Protein AF-A0A5B9QHG2-F1 (afdb_monomer_lite)

Secondary structure (DSSP, 8-state):
---PPPTTHHHHHHHTT-SSHHHHHHHHHHHHHHHHHHHHHHHHHHTT-PPPHHHHHHHHHHHHTPPP-

Sequence (69 aa):
MQIQLPEDTQQLSLAAGYANVDQFVNSLLRKERERLAIQAGIDAMDAGQTADFADFDREFREKNGLKSQ

Radius of gyration: 19.64 Å; chains: 1; bounding box: 50×28×38 Å

Structure (mmCIF, N/CA/C/O backbone):
data_AF-A0A5B9QHG2-F1
#
_entry.id   AF-A0A5B9QHG2-F1
#
loop_
_atom_site.group_PDB
_atom_site.id
_atom_site.type_symbol
_atom_site.label_atom_id
_atom_site.label_alt_id
_atom_site.label_comp_id
_atom_site.label_asym_id
_atom_site.label_entity_id
_atom_site.label_seq_id
_atom_site.pdbx_PDB_ins_code
_atom_site.Cartn_x
_atom_site.Cartn_y
_atom_site.Cartn_z
_atom_site.occupancy
_atom_site.B_iso_or_equiv
_atom_site.auth_seq_id
_atom_site.auth_comp_id
_atom_site.auth_asym_id
_atom_site.auth_atom_id
_atom_site.pdbx_PDB_model_num
ATOM 1 N N . MET A 1 1 ? 17.293 11.661 -0.387 1.00 51.00 1 MET A N 1
ATOM 2 C CA . MET A 1 1 ? 17.619 10.244 -0.658 1.00 51.00 1 MET A CA 1
ATOM 3 C C . MET A 1 1 ? 17.967 10.141 -2.134 1.00 51.00 1 MET A C 1
ATOM 5 O O . MET A 1 1 ? 17.093 10.411 -2.944 1.00 51.00 1 MET A O 1
ATOM 9 N N . GLN A 1 2 ? 19.225 9.863 -2.481 1.00 59.06 2 GLN A N 1
ATOM 10 C CA . GLN A 1 2 ? 19.604 9.485 -3.847 1.00 59.06 2 GLN A CA 1
ATOM 11 C C . GLN A 1 2 ? 19.545 7.963 -3.911 1.00 59.06 2 GLN A C 1
ATOM 13 O O . GLN A 1 2 ? 20.240 7.293 -3.154 1.00 59.06 2 GLN A O 1
ATOM 18 N N . ILE A 1 3 ? 18.659 7.437 -4.748 1.00 70.12 3 ILE A N 1
ATOM 19 C CA . ILE A 1 3 ? 18.515 6.003 -4.992 1.00 70.12 3 ILE A CA 1
ATOM 20 C C . ILE A 1 3 ? 19.140 5.723 -6.353 1.00 70.12 3 ILE A C 1
ATOM 22 O O . ILE A 1 3 ? 18.762 6.357 -7.338 1.00 70.12 3 ILE A O 1
ATOM 26 N N . GLN A 1 4 ? 20.106 4.805 -6.405 1.00 80.56 4 GLN A N 1
ATOM 27 C CA . GLN A 1 4 ? 20.566 4.253 -7.675 1.00 80.56 4 GLN A CA 1
ATOM 28 C C . GLN A 1 4 ? 19.436 3.392 -8.241 1.00 80.56 4 GLN A C 1
ATOM 30 O O . GLN A 1 4 ? 19.006 2.431 -7.602 1.00 80.56 4 GLN A O 1
ATOM 35 N N . LEU A 1 5 ? 18.942 3.761 -9.420 1.00 81.81 5 LEU A N 1
ATOM 36 C CA . LEU A 1 5 ? 17.961 2.961 -10.138 1.00 81.81 5 LEU A CA 1
ATOM 37 C C . LEU A 1 5 ? 18.685 1.893 -10.970 1.00 81.81 5 LEU A C 1
ATOM 39 O O . LEU A 1 5 ? 19.729 2.199 -11.551 1.00 81.81 5 LEU A O 1
ATOM 43 N N . PRO A 1 6 ? 18.143 0.668 -11.050 1.00 85.75 6 PRO A N 1
ATOM 44 C CA . PRO A 1 6 ? 18.607 -0.342 -11.993 1.00 85.75 6 PRO A CA 1
ATOM 45 C C . PRO A 1 6 ? 18.645 0.187 -13.433 1.00 85.75 6 PRO A C 1
ATOM 47 O O . PRO A 1 6 ? 17.778 0.969 -13.835 1.00 85.75 6 PRO A O 1
ATOM 50 N N . GLU A 1 7 ? 19.627 -0.256 -14.218 1.00 84.12 7 GLU A N 1
ATOM 51 C CA . GLU A 1 7 ? 19.842 0.213 -15.598 1.00 84.12 7 GLU A CA 1
ATOM 52 C C . GLU A 1 7 ? 18.643 -0.072 -16.523 1.00 84.12 7 GLU A C 1
ATOM 54 O O . GLU A 1 7 ? 18.396 0.659 -17.481 1.00 84.12 7 GLU A O 1
ATOM 59 N N . ASP A 1 8 ? 17.839 -1.087 -16.205 1.00 90.88 8 ASP A N 1
ATOM 60 C CA . ASP A 1 8 ? 16.654 -1.512 -16.952 1.00 90.88 8 ASP A CA 1
ATOM 61 C C . ASP A 1 8 ? 15.359 -0.784 -16.545 1.00 90.88 8 ASP A C 1
ATOM 63 O O . ASP A 1 8 ? 14.316 -0.973 -17.177 1.00 90.88 8 ASP A O 1
ATOM 67 N N . THR A 1 9 ? 15.400 0.108 -15.547 1.00 88.50 9 THR A N 1
ATOM 68 C CA . THR A 1 9 ? 14.201 0.795 -15.023 1.00 88.50 9 THR A CA 1
ATOM 69 C C . THR A 1 9 ? 13.435 1.551 -16.112 1.00 88.50 9 THR A C 1
ATOM 71 O O . THR A 1 9 ? 12.204 1.611 -16.090 1.00 88.50 9 THR A O 1
ATOM 74 N N . GLN A 1 10 ? 14.139 2.101 -17.106 1.00 89.06 10 GLN A N 1
ATOM 75 C CA . GLN A 1 10 ? 13.500 2.770 -18.237 1.00 89.06 10 GLN A CA 1
ATOM 76 C C . GLN A 1 10 ? 12.685 1.790 -19.093 1.00 89.06 10 GLN A C 1
ATOM 78 O O . GLN A 1 10 ? 11.540 2.091 -19.431 1.00 89.06 10 GLN A O 1
ATOM 83 N N . GLN A 1 11 ? 13.221 0.601 -19.385 1.00 90.88 11 GLN A N 1
ATOM 84 C CA . GLN A 1 11 ? 12.498 -0.434 -20.130 1.00 90.88 11 GLN A CA 1
ATOM 85 C C . GLN A 1 11 ? 11.289 -0.937 -19.339 1.00 90.88 11 GLN A C 1
ATOM 87 O O . GLN A 1 11 ? 10.199 -1.048 -19.898 1.00 90.88 11 GLN A O 1
ATOM 92 N N . LEU A 1 12 ? 11.453 -1.148 -18.030 1.00 91.69 12 LEU A N 1
ATOM 93 C CA . LEU A 1 12 ? 10.363 -1.541 -17.135 1.00 91.69 12 LEU A CA 1
ATOM 94 C C . LEU A 1 12 ? 9.245 -0.492 -17.095 1.00 91.69 12 LEU A C 1
ATOM 96 O O . LEU A 1 12 ? 8.072 -0.855 -17.178 1.00 91.69 12 LEU A O 1
ATOM 100 N N . SER A 1 13 ? 9.584 0.802 -17.030 1.00 92.56 13 SER A N 1
ATOM 101 C CA . SER A 1 13 ? 8.580 1.876 -17.036 1.00 92.56 13 SER A CA 1
ATOM 102 C C . SER A 1 13 ? 7.745 1.888 -18.318 1.00 92.56 13 SER A C 1
ATOM 104 O O . SER A 1 13 ? 6.521 2.004 -18.248 1.00 92.56 13 SER A O 1
ATOM 106 N N . LEU A 1 14 ? 8.388 1.691 -19.475 1.00 90.31 14 LEU A N 1
ATOM 107 C CA . LEU A 1 14 ? 7.721 1.666 -20.776 1.00 90.31 14 LEU A CA 1
ATOM 108 C C . LEU A 1 14 ? 6.861 0.410 -20.934 1.00 90.31 14 LEU A C 1
ATOM 110 O O . LEU A 1 14 ? 5.710 0.508 -21.351 1.00 90.31 14 LEU A O 1
ATOM 114 N N . ALA A 1 15 ? 7.387 -0.756 -20.548 1.00 93.19 15 ALA A N 1
ATOM 115 C CA . ALA A 1 15 ? 6.652 -2.021 -20.568 1.00 93.19 15 ALA A CA 1
ATOM 116 C C . ALA A 1 15 ? 5.411 -1.985 -19.660 1.00 93.19 15 ALA A C 1
ATOM 118 O O . ALA A 1 15 ? 4.381 -2.568 -19.989 1.00 93.19 15 ALA A O 1
ATOM 119 N N . ALA A 1 16 ? 5.488 -1.258 -18.542 1.00 91.69 16 ALA A N 1
ATOM 120 C CA . ALA A 1 16 ? 4.371 -1.025 -17.634 1.00 91.69 16 ALA A CA 1
ATOM 121 C C . ALA A 1 16 ? 3.408 0.093 -18.097 1.00 91.69 16 ALA A C 1
ATOM 123 O O . ALA A 1 16 ? 2.429 0.371 -17.404 1.00 91.69 16 ALA A O 1
ATOM 124 N N . GLY A 1 17 ? 3.660 0.725 -19.250 1.00 94.56 17 GLY A N 1
ATOM 125 C CA . GLY A 1 17 ? 2.781 1.729 -19.857 1.00 94.56 17 GLY A CA 1
ATOM 126 C C . GLY A 1 17 ? 2.922 3.147 -19.295 1.00 94.56 17 GLY A C 1
ATOM 127 O O . GLY A 1 17 ? 2.022 3.965 -19.482 1.00 94.56 17 GLY A O 1
ATOM 128 N N . TYR A 1 18 ? 4.020 3.460 -18.604 1.00 94.81 18 TYR A N 1
ATOM 129 C CA . TYR A 1 18 ? 4.280 4.801 -18.079 1.00 94.81 18 TYR A CA 1
ATOM 130 C C . TYR A 1 18 ? 5.085 5.644 -19.069 1.00 94.81 18 TYR A C 1
ATOM 132 O O . TYR A 1 18 ? 5.964 5.146 -19.770 1.00 94.81 18 TYR A O 1
AT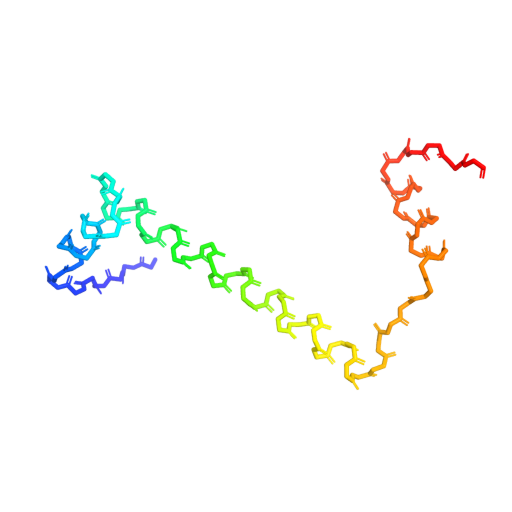OM 140 N N . ALA A 1 19 ? 4.815 6.952 -19.094 1.00 90.62 19 ALA A N 1
ATOM 141 C CA . ALA A 1 19 ? 5.498 7.879 -19.995 1.00 90.62 19 ALA A CA 1
ATOM 142 C C . ALA A 1 19 ? 6.955 8.152 -19.581 1.00 90.62 19 ALA A C 1
ATOM 144 O O . ALA A 1 19 ? 7.770 8.550 -20.411 1.00 90.62 19 ALA A O 1
ATOM 145 N N . ASN A 1 20 ? 7.281 7.981 -18.296 1.00 91.19 20 ASN A N 1
ATOM 146 C CA . ASN A 1 20 ? 8.632 8.139 -17.770 1.00 91.19 20 ASN A CA 1
ATOM 147 C C . ASN A 1 20 ? 8.840 7.347 -16.467 1.00 91.19 20 ASN A C 1
ATOM 149 O O . ASN A 1 20 ? 7.893 6.880 -15.825 1.00 91.19 20 ASN A O 1
ATOM 153 N N . VAL A 1 21 ? 10.111 7.234 -16.079 1.00 91.00 21 VAL A N 1
ATOM 154 C CA . VAL A 1 21 ? 10.555 6.518 -14.878 1.00 91.00 21 VAL A CA 1
ATOM 155 C C . VAL A 1 21 ? 10.001 7.142 -13.597 1.00 91.00 21 VAL A C 1
ATOM 157 O O . VAL A 1 21 ? 9.590 6.405 -12.706 1.00 91.00 21 VAL A O 1
ATOM 160 N N . ASP A 1 22 ? 9.902 8.469 -13.507 1.00 91.19 22 ASP A N 1
ATOM 161 C CA . ASP A 1 22 ? 9.392 9.136 -12.303 1.00 91.19 22 ASP A CA 1
ATOM 162 C C . ASP A 1 22 ? 7.929 8.776 -12.024 1.00 91.19 22 ASP A C 1
ATOM 164 O O . ASP A 1 22 ? 7.552 8.489 -10.887 1.00 91.19 22 ASP A O 1
ATOM 168 N N . GLN A 1 23 ? 7.083 8.752 -13.056 1.00 92.62 23 GLN A N 1
ATOM 169 C CA . GLN A 1 23 ? 5.690 8.323 -12.934 1.00 92.62 23 GLN A CA 1
ATOM 170 C C . GLN A 1 23 ? 5.596 6.855 -12.518 1.00 92.62 23 GLN A C 1
ATOM 172 O O . GLN A 1 23 ? 4.791 6.515 -11.647 1.00 92.62 23 GLN A O 1
ATOM 177 N N . PHE A 1 24 ? 6.440 5.999 -13.098 1.00 94.12 24 PHE A N 1
ATOM 178 C CA . PHE A 1 24 ? 6.508 4.590 -12.735 1.00 94.12 24 PHE A CA 1
ATOM 179 C C . PHE A 1 24 ? 6.899 4.408 -11.263 1.00 94.12 24 PHE A C 1
ATOM 181 O O . PHE A 1 24 ? 6.147 3.788 -10.511 1.00 94.12 24 PHE A O 1
ATOM 188 N N . VAL A 1 25 ? 7.993 5.025 -10.810 1.00 92.00 25 VAL A N 1
ATOM 189 C CA . VAL A 1 25 ? 8.460 4.955 -9.416 1.00 92.00 25 VAL A CA 1
ATOM 190 C C . VAL A 1 25 ? 7.408 5.501 -8.450 1.00 92.00 25 VAL A C 1
ATOM 192 O O . VAL A 1 25 ? 7.079 4.841 -7.466 1.00 92.00 25 VAL A O 1
ATOM 195 N N . ASN A 1 26 ? 6.802 6.654 -8.745 1.00 93.44 26 ASN A N 1
ATOM 196 C CA . ASN A 1 26 ? 5.733 7.208 -7.910 1.00 93.44 26 ASN A CA 1
ATOM 197 C C . ASN A 1 26 ? 4.520 6.273 -7.823 1.00 93.44 26 ASN A C 1
ATOM 199 O O . ASN A 1 26 ? 3.901 6.154 -6.763 1.00 93.44 26 ASN A O 1
ATOM 203 N N . SER A 1 27 ? 4.189 5.572 -8.910 1.00 95.00 27 SER A N 1
ATOM 204 C CA . SER A 1 27 ? 3.115 4.579 -8.896 1.00 95.00 27 SER A CA 1
ATOM 205 C C . SER A 1 27 ? 3.436 3.392 -7.982 1.00 95.00 27 SER A C 1
ATOM 207 O O . SER A 1 27 ? 2.554 2.945 -7.250 1.00 95.00 27 SER A O 1
ATOM 209 N N . LEU A 1 28 ? 4.688 2.920 -7.976 1.00 93.69 28 LEU A N 1
ATOM 210 C CA . LEU A 1 28 ? 5.141 1.833 -7.107 1.00 93.69 28 LEU A CA 1
ATOM 211 C C . LEU A 1 28 ? 5.106 2.259 -5.641 1.00 93.69 28 LEU A C 1
ATOM 213 O O . LEU A 1 28 ? 4.573 1.536 -4.806 1.00 93.69 28 LEU A O 1
ATOM 217 N N . LEU A 1 29 ? 5.590 3.466 -5.339 1.00 94.31 29 LEU A N 1
ATOM 218 C CA . LEU A 1 29 ? 5.537 4.025 -3.988 1.00 94.31 29 LEU A CA 1
ATOM 219 C C . LEU A 1 29 ? 4.097 4.161 -3.482 1.00 94.31 29 LEU A C 1
ATOM 221 O O . LEU A 1 29 ? 3.824 3.863 -2.320 1.00 94.31 29 LEU A O 1
ATOM 225 N N . ARG A 1 30 ? 3.163 4.586 -4.342 1.00 94.94 30 ARG A N 1
ATOM 226 C CA . ARG A 1 30 ? 1.739 4.638 -3.993 1.00 94.94 30 ARG A CA 1
ATOM 227 C C . ARG A 1 30 ? 1.183 3.244 -3.703 1.00 94.94 30 ARG A C 1
ATOM 229 O O . ARG A 1 30 ? 0.573 3.062 -2.655 1.00 94.94 30 ARG A O 1
ATOM 236 N N . LYS A 1 31 ? 1.432 2.273 -4.586 1.00 94.75 31 LYS A N 1
ATOM 237 C CA . LYS A 1 31 ? 0.987 0.881 -4.404 1.00 94.75 31 LYS A CA 1
ATOM 238 C C . LYS A 1 31 ? 1.524 0.275 -3.109 1.00 94.75 31 LYS A C 1
ATOM 240 O O . LYS A 1 31 ? 0.784 -0.404 -2.411 1.00 94.75 31 LYS A O 1
ATOM 245 N N . GLU A 1 32 ? 2.778 0.551 -2.759 1.00 96.44 32 GLU A N 1
ATOM 246 C CA . GLU A 1 32 ? 3.356 0.037 -1.516 1.00 96.44 32 GLU A CA 1
ATOM 247 C C . GLU A 1 32 ? 2.710 0.666 -0.278 1.00 96.44 32 GLU A C 1
ATOM 249 O O . GLU A 1 32 ? 2.403 -0.035 0.682 1.00 96.44 32 GLU A O 1
ATOM 254 N N . ARG A 1 33 ? 2.419 1.972 -0.305 1.00 95.50 33 ARG A N 1
ATOM 255 C CA . ARG A 1 33 ? 1.664 2.621 0.780 1.00 95.50 33 ARG A CA 1
ATOM 256 C C . ARG A 1 33 ? 0.268 2.025 0.938 1.00 95.50 33 ARG A C 1
ATOM 258 O O . ARG A 1 33 ? -0.156 1.787 2.063 1.00 95.50 33 ARG A O 1
ATOM 265 N N . GLU A 1 34 ? -0.424 1.770 -0.171 1.00 96.06 34 GLU A N 1
ATOM 266 C CA . GLU A 1 34 ? -1.730 1.101 -0.165 1.00 96.06 34 GLU A CA 1
ATOM 267 C C . GLU A 1 34 ? -1.617 -0.314 0.421 1.00 96.06 34 GLU A C 1
ATOM 269 O O . GLU A 1 34 ? -2.388 -0.670 1.310 1.00 96.06 34 GLU A O 1
ATOM 274 N N . ARG A 1 35 ? -0.608 -1.092 0.007 1.00 97.50 35 ARG A N 1
ATOM 275 C CA . ARG A 1 35 ? -0.349 -2.440 0.535 1.00 97.50 35 ARG A CA 1
ATOM 276 C C . ARG A 1 35 ? -0.116 -2.430 2.047 1.00 97.50 35 ARG A C 1
ATOM 278 O O . ARG A 1 35 ? -0.697 -3.249 2.752 1.00 97.50 35 ARG A O 1
ATOM 285 N N . LEU A 1 36 ? 0.706 -1.506 2.546 1.00 97.31 36 LEU A N 1
ATOM 286 C CA . LEU A 1 36 ? 0.981 -1.365 3.979 1.00 97.31 36 LEU A CA 1
ATOM 287 C C . LEU A 1 36 ? -0.266 -0.951 4.769 1.00 97.31 36 LEU A C 1
ATOM 289 O O . LEU A 1 36 ? -0.492 -1.476 5.854 1.00 97.31 36 LEU A O 1
ATOM 293 N N . ALA A 1 37 ? -1.092 -0.054 4.224 1.00 95.25 37 ALA A N 1
ATOM 294 C CA . ALA A 1 37 ? -2.346 0.349 4.859 1.00 95.25 37 ALA A CA 1
ATOM 295 C C . ALA A 1 37 ? -3.342 -0.818 4.958 1.00 95.25 37 ALA A C 1
ATOM 297 O O . ALA A 1 37 ? -3.974 -0.998 5.996 1.00 95.25 37 ALA A O 1
ATOM 298 N N . ILE A 1 38 ? -3.446 -1.635 3.905 1.00 94.62 38 ILE A N 1
ATOM 299 C CA . ILE A 1 38 ? -4.276 -2.847 3.912 1.00 94.62 38 ILE A CA 1
ATOM 300 C C . ILE A 1 38 ? -3.760 -3.838 4.957 1.00 94.62 38 ILE A C 1
ATOM 302 O O . ILE A 1 38 ? -4.554 -4.335 5.750 1.00 94.62 38 ILE A O 1
ATOM 306 N N . GLN A 1 39 ? -2.447 -4.091 4.994 1.00 96.38 39 GLN A N 1
ATOM 307 C CA . GLN A 1 39 ? -1.858 -5.005 5.974 1.00 96.38 39 GLN A CA 1
ATOM 308 C C . GLN A 1 39 ? -2.137 -4.543 7.406 1.00 96.38 39 GLN A C 1
ATOM 310 O O . GLN A 1 39 ? -2.589 -5.339 8.217 1.00 96.38 39 GLN A O 1
ATOM 315 N N . ALA A 1 40 ? -1.968 -3.251 7.693 1.00 95.00 40 ALA A N 1
ATOM 316 C CA . ALA A 1 40 ? -2.279 -2.700 9.008 1.00 95.00 40 ALA A CA 1
ATOM 317 C C . ALA A 1 40 ? -3.759 -2.890 9.392 1.00 95.00 40 ALA A C 1
ATOM 319 O O . ALA A 1 40 ? -4.063 -3.145 10.554 1.00 95.00 40 ALA A O 1
ATOM 320 N N . GLY A 1 41 ? -4.682 -2.791 8.428 1.00 92.06 41 GLY A N 1
ATOM 321 C CA . GLY A 1 41 ? -6.101 -3.071 8.653 1.00 92.06 41 GLY A CA 1
ATOM 322 C C . GLY A 1 41 ? -6.384 -4.545 8.963 1.00 92.06 41 GLY A C 1
ATOM 323 O O . GLY A 1 41 ? -7.179 -4.835 9.853 1.00 92.06 41 GLY A O 1
ATOM 324 N N . ILE A 1 42 ? -5.711 -5.467 8.265 1.00 95.06 42 ILE A N 1
ATOM 325 C CA . ILE A 1 42 ? -5.795 -6.911 8.536 1.00 95.06 42 ILE A CA 1
ATOM 326 C C . ILE A 1 42 ? -5.253 -7.212 9.936 1.00 95.06 42 ILE A C 1
ATOM 328 O O . ILE A 1 42 ? -5.943 -7.842 10.730 1.00 95.06 42 ILE A O 1
ATOM 332 N N . ASP A 1 43 ? -4.074 -6.688 10.271 1.00 96.50 43 ASP A N 1
ATOM 333 C CA . ASP A 1 43 ? -3.441 -6.904 11.574 1.00 96.50 43 ASP A CA 1
ATOM 334 C C . ASP A 1 43 ? -4.314 -6.362 12.724 1.00 96.50 43 ASP A C 1
ATOM 336 O O . ASP A 1 43 ? -4.441 -6.997 13.771 1.00 96.50 43 ASP A O 1
ATOM 340 N N . ALA A 1 44 ? -4.962 -5.207 12.527 1.00 93.12 44 ALA A N 1
ATOM 341 C CA . ALA A 1 44 ? -5.901 -4.636 13.492 1.00 93.12 44 ALA A CA 1
ATOM 342 C C . ALA A 1 44 ? -7.144 -5.521 13.676 1.00 93.12 44 ALA A C 1
ATOM 344 O O . ALA A 1 44 ? -7.578 -5.751 14.806 1.00 93.12 44 A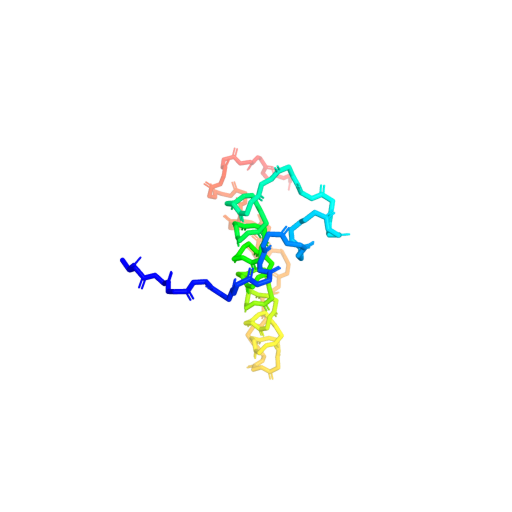LA A O 1
ATOM 345 N N . MET A 1 45 ? -7.699 -6.051 12.583 1.00 92.19 45 MET A N 1
ATOM 346 C CA . MET A 1 45 ? -8.828 -6.981 12.630 1.00 92.19 45 MET A CA 1
ATOM 347 C C . MET A 1 45 ? -8.462 -8.266 13.385 1.00 92.19 45 MET A C 1
ATOM 349 O O . MET A 1 45 ? -9.207 -8.678 14.273 1.00 92.19 45 MET A O 1
ATOM 353 N N . ASP A 1 46 ? -7.300 -8.853 13.092 1.00 94.94 46 ASP A N 1
ATOM 354 C CA . ASP A 1 46 ? -6.804 -10.067 13.753 1.00 94.94 46 ASP A CA 1
ATOM 355 C C . ASP A 1 46 ? -6.523 -9.836 15.248 1.00 94.94 46 ASP A C 1
ATOM 357 O O . ASP A 1 46 ? -6.735 -10.724 16.076 1.00 94.94 46 ASP A O 1
ATOM 361 N N . ALA A 1 47 ? -6.111 -8.621 15.621 1.00 95.75 47 ALA A N 1
ATOM 362 C CA . ALA A 1 47 ? -5.950 -8.194 17.010 1.00 95.75 47 ALA A CA 1
ATOM 363 C C . ALA A 1 47 ? -7.280 -7.851 17.718 1.00 95.75 47 ALA A C 1
ATOM 365 O O . ALA A 1 47 ? -7.263 -7.435 18.879 1.00 95.75 47 ALA A O 1
ATOM 366 N N . GLY A 1 48 ? -8.427 -7.986 17.043 1.00 92.25 48 GLY A N 1
ATOM 367 C CA . GLY A 1 48 ? -9.744 -7.635 17.581 1.00 92.25 48 GLY A CA 1
ATOM 368 C C . GLY A 1 48 ? -9.972 -6.128 17.741 1.00 92.25 48 GLY A C 1
ATOM 369 O O . GLY A 1 48 ? -10.892 -5.717 18.445 1.00 92.25 48 GLY A O 1
ATOM 370 N N . GLN A 1 49 ? -9.158 -5.288 17.098 1.00 90.00 49 GLN A N 1
ATOM 371 C CA . 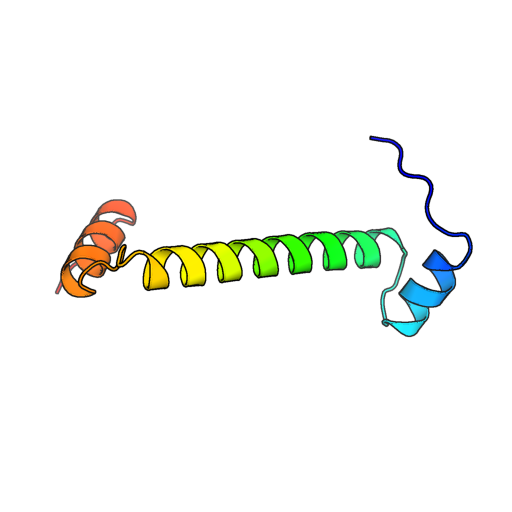GLN A 1 49 ? -9.274 -3.825 17.099 1.00 90.00 49 GLN A CA 1
ATOM 372 C C . GLN A 1 49 ? -10.325 -3.353 16.085 1.00 90.00 49 GLN A C 1
ATOM 374 O O . GLN A 1 49 ? -10.082 -2.485 15.247 1.00 90.00 49 GLN A O 1
ATOM 379 N N . THR A 1 50 ? -11.510 -3.951 16.145 1.00 86.75 50 THR A N 1
ATOM 380 C CA . THR A 1 50 ? -12.662 -3.585 15.320 1.00 86.75 50 THR A CA 1
ATOM 381 C C . THR A 1 50 ? -13.594 -2.676 16.113 1.00 86.75 50 THR A C 1
ATOM 383 O O . THR A 1 50 ? -13.903 -2.973 17.265 1.00 86.75 50 THR A O 1
ATOM 386 N N . ALA A 1 51 ? -14.066 -1.595 15.499 1.00 84.19 51 ALA A N 1
ATOM 387 C CA . ALA A 1 51 ? -15.104 -0.737 16.065 1.00 84.19 51 ALA A CA 1
ATOM 388 C C . ALA A 1 51 ? -16.477 -1.095 15.481 1.00 84.19 51 ALA A C 1
ATOM 390 O O . ALA A 1 51 ? -16.564 -1.593 14.355 1.00 84.19 51 ALA A O 1
ATOM 391 N N . ASP A 1 52 ? -17.547 -0.813 16.227 1.00 90.12 52 ASP A N 1
ATOM 392 C CA . ASP A 1 52 ? -18.896 -0.862 15.668 1.00 90.12 52 ASP A CA 1
ATOM 393 C C . ASP A 1 52 ? -19.036 0.217 14.584 1.00 90.12 52 ASP A C 1
ATOM 395 O O . ASP A 1 52 ? -18.565 1.351 14.728 1.00 90.12 52 ASP A O 1
ATOM 399 N N . PHE A 1 53 ? -19.688 -0.139 13.481 1.00 88.50 53 PHE A N 1
ATOM 400 C CA . PHE A 1 53 ? -19.898 0.776 12.369 1.00 88.50 53 PHE A CA 1
ATOM 401 C C . PHE A 1 53 ? -20.698 2.022 12.778 1.00 88.50 53 PHE A C 1
ATOM 403 O O . PHE A 1 53 ? -20.428 3.104 12.261 1.00 88.50 53 PHE A O 1
ATOM 410 N N . ALA A 1 54 ? -21.650 1.901 13.707 1.00 91.88 54 ALA A N 1
ATOM 411 C CA . ALA A 1 54 ? -22.459 3.023 14.174 1.00 91.88 54 ALA A CA 1
ATOM 412 C C . ALA A 1 54 ? -21.622 4.068 14.928 1.00 91.88 54 ALA A C 1
ATOM 414 O O . ALA A 1 54 ? -21.810 5.271 14.730 1.00 91.88 54 ALA A O 1
AT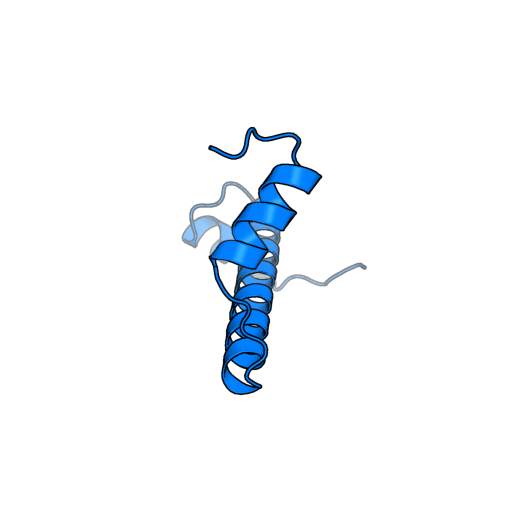OM 415 N N . ASP A 1 55 ? -20.672 3.619 15.753 1.00 89.88 55 ASP A N 1
ATOM 416 C CA . ASP A 1 55 ? -19.754 4.514 16.460 1.00 89.88 55 ASP A CA 1
ATOM 417 C C . ASP A 1 55 ? -18.797 5.200 15.479 1.00 89.88 55 ASP A C 1
ATOM 419 O O . ASP A 1 55 ? -18.619 6.419 15.543 1.00 89.88 55 ASP A O 1
ATOM 423 N N . PHE A 1 56 ? -18.266 4.447 14.509 1.00 89.69 56 PHE A N 1
ATOM 424 C CA . PHE A 1 56 ? -17.446 5.001 13.432 1.00 89.69 56 PHE A CA 1
ATOM 425 C C . PHE A 1 56 ? -18.200 6.049 12.596 1.00 89.69 56 PHE A C 1
ATOM 427 O O . PHE A 1 56 ? -17.667 7.133 12.359 1.00 89.69 56 PHE A O 1
ATOM 434 N N . ASP A 1 57 ? -19.427 5.757 12.146 1.00 90.94 57 ASP A N 1
ATOM 435 C CA . ASP A 1 57 ? -20.221 6.672 11.313 1.00 90.94 57 ASP A CA 1
ATOM 436 C C . ASP A 1 57 ? -20.526 7.972 12.065 1.00 90.94 57 ASP A C 1
ATOM 438 O O . ASP A 1 57 ? -20.361 9.057 11.501 1.00 90.94 57 ASP A O 1
ATOM 442 N N . ARG A 1 58 ? -20.873 7.890 13.358 1.00 92.12 58 ARG A N 1
ATOM 443 C CA . ARG A 1 58 ? -21.068 9.074 14.207 1.00 92.12 58 ARG A CA 1
ATOM 444 C C . ARG A 1 58 ? -19.803 9.933 14.265 1.00 92.12 58 ARG A C 1
ATOM 446 O O . ARG A 1 58 ? -19.861 11.111 13.913 1.00 92.12 58 ARG A O 1
ATOM 453 N N . GLU A 1 59 ? -18.667 9.355 14.658 1.00 90.75 59 GLU A N 1
ATOM 454 C CA . GLU A 1 59 ? -17.397 10.086 14.786 1.00 90.75 59 GLU A CA 1
ATOM 455 C C . GLU A 1 59 ? -16.935 10.682 13.450 1.00 90.75 59 GLU A C 1
ATOM 457 O O . GLU A 1 59 ? -16.486 11.831 13.377 1.00 90.75 59 GLU A O 1
ATOM 462 N N . PHE A 1 60 ? -17.070 9.917 12.366 1.00 91.19 60 PHE A N 1
ATOM 463 C CA . PHE A 1 60 ? -16.721 10.365 11.026 1.00 91.19 60 PHE A CA 1
ATOM 464 C C . PHE A 1 60 ? -17.578 11.558 10.599 1.00 91.19 60 PHE A C 1
ATOM 466 O O . PHE A 1 60 ? -17.046 12.538 10.065 1.00 91.19 60 PHE A O 1
ATOM 473 N N . ARG A 1 61 ? -18.891 11.511 10.841 1.00 92.56 61 ARG A N 1
ATOM 474 C CA . ARG A 1 61 ? -19.798 12.610 10.499 1.00 92.56 61 ARG A CA 1
AT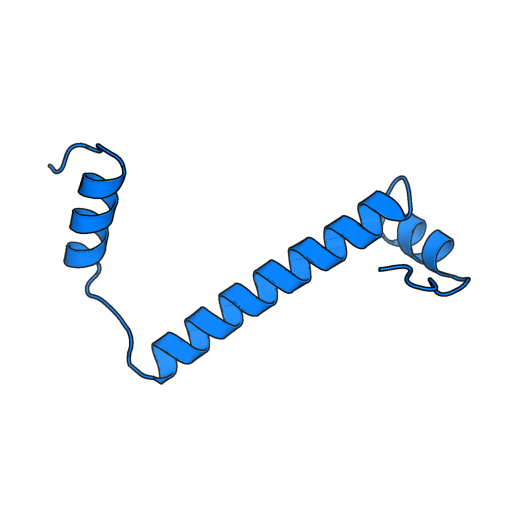OM 475 C C . ARG A 1 61 ? -19.514 13.862 11.313 1.00 92.56 61 ARG A C 1
ATOM 477 O O . ARG A 1 61 ? -19.421 14.934 10.718 1.00 92.56 61 ARG A O 1
ATOM 484 N N . GLU A 1 62 ? -19.305 13.731 12.621 1.00 93.12 62 GLU A N 1
ATOM 485 C CA . GLU A 1 62 ? -18.942 14.849 13.499 1.00 93.12 62 GLU A CA 1
ATOM 486 C C . GLU A 1 62 ? -17.647 15.525 13.036 1.00 93.12 62 GLU A C 1
ATOM 488 O O . GLU A 1 62 ? -17.604 16.743 12.856 1.00 93.12 62 GLU A O 1
ATOM 493 N N . LYS A 1 63 ? -16.610 14.731 12.745 1.00 94.06 63 LYS A N 1
ATOM 494 C CA . LYS A 1 63 ? -15.307 15.232 12.289 1.00 94.06 63 LYS A CA 1
ATOM 495 C C . LYS A 1 63 ? -15.371 15.952 10.940 1.00 94.06 63 LYS A C 1
ATOM 497 O O . LYS A 1 63 ? -14.596 16.878 10.709 1.00 94.06 63 LYS A O 1
ATOM 502 N N . ASN A 1 64 ? -16.261 15.525 10.046 1.00 94.25 64 ASN A N 1
ATOM 503 C CA . ASN A 1 64 ? -16.371 16.061 8.686 1.00 94.25 64 ASN A CA 1
ATOM 504 C C . ASN A 1 64 ? -17.557 17.026 8.499 1.00 94.25 64 ASN A C 1
ATOM 506 O O . ASN A 1 64 ? -17.821 17.451 7.375 1.00 94.25 64 ASN A O 1
ATOM 510 N N . GLY A 1 65 ? -18.276 17.380 9.571 1.00 91.62 65 GLY A N 1
ATOM 511 C CA . GLY A 1 65 ? -19.427 18.289 9.508 1.00 91.62 65 GLY A CA 1
ATOM 512 C C . GLY A 1 65 ? -20.604 17.746 8.688 1.00 91.62 65 GLY A C 1
ATOM 513 O O . GLY A 1 65 ? -21.360 18.518 8.094 1.00 91.62 65 GLY A O 1
ATOM 514 N N . LEU A 1 66 ? -20.752 16.423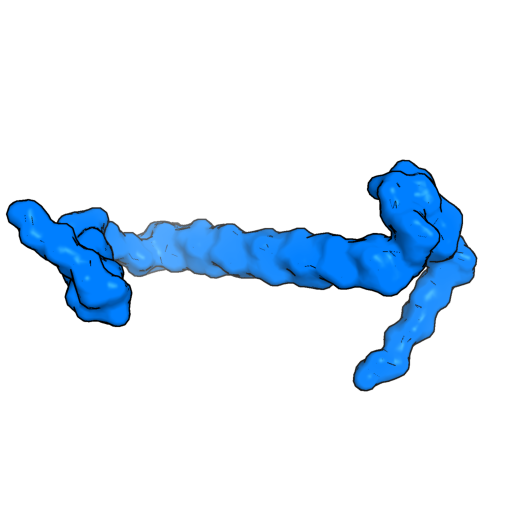 8.615 1.00 89.75 66 LEU A N 1
ATOM 515 C CA . LEU A 1 66 ? -21.846 15.765 7.907 1.00 89.75 66 LEU A CA 1
ATOM 516 C C . LEU A 1 66 ? -23.059 15.651 8.836 1.00 89.75 66 LEU A C 1
ATOM 518 O O . LEU A 1 66 ? -22.924 15.339 10.016 1.00 89.75 66 LEU A O 1
ATOM 522 N N . LYS A 1 67 ? -24.267 15.876 8.310 1.00 79.56 67 LYS A N 1
ATOM 523 C CA . LYS A 1 67 ? -25.495 15.713 9.101 1.00 79.56 67 LYS A CA 1
ATOM 524 C C . LYS A 1 67 ? -25.701 14.233 9.442 1.00 79.56 67 LYS A C 1
ATOM 526 O O . LYS A 1 67 ? -25.766 13.400 8.535 1.00 79.56 67 LYS A O 1
ATOM 531 N N . SER A 1 68 ? -25.815 13.909 10.725 1.00 63.38 68 SER A N 1
ATOM 532 C CA . SER A 1 68 ? -26.436 12.664 11.183 1.00 63.38 68 SER A CA 1
ATOM 533 C C . SER A 1 68 ? -27.938 12.716 10.868 1.00 63.38 68 SER A C 1
ATOM 535 O O . SER A 1 68 ? -28.545 13.789 10.939 1.00 63.38 68 SER A O 1
ATOM 537 N N . GLN A 1 69 ? -28.503 11.595 10.414 1.00 62.66 69 GLN A N 1
ATOM 538 C CA . GLN A 1 69 ? -29.955 11.434 10.261 1.00 62.66 69 GLN A CA 1
ATOM 539 C C . GLN A 1 69 ? -30.533 10.815 11.525 1.00 62.66 69 GLN A C 1
ATOM 541 O O . GLN A 1 69 ? -29.827 9.968 12.114 1.00 62.66 69 GLN A O 1
#

Foldseek 3Di:
DDDDDPPCLQVVCVVVPHPGSVVVVVVVVVVVVVVVVVVVVVVCVVVVVDDDVVVVVVVVCVVVVHDDD

pLDDT: mean 89.6, std 8.89, range [51.0, 97.5]

Organism: NCBI:txid980254